Protein AF-A0A1S2NTV7-F1 (afdb_monomer_lite)

Sequence (119 aa):
MRNAKSAPLPGVFFDYQMAAPSNHKGATPTVWWKFNGGSWQHMIMTWNPATKVSTAQWEGGDAVLGSPPSNTTCRLEMTVDYPSGATRGFYAGTVLAGAKTCESQLLGAFPVSTAYEPR

Radius of gyration: 16.39 Å; chains: 1; bounding box: 51×30×42 Å

pLDDT: mean 89.1, std 9.77, range [43.66, 97.38]

Foldseek 3Di:
DPPDDFDFFFFKWKKKKWFAPDLDPWDDKWKWKDKQPDDIDTFDWDWDGDDPPGGTMTMTDTGTPGTDGGPDDMDMDMDIGDDPRRDFFKIWMKMWIWGPDVHIGTPDIDIDIDGDDDD

Structure (mmCIF, N/CA/C/O backbone):
data_AF-A0A1S2NTV7-F1
#
_entry.id   AF-A0A1S2NTV7-F1
#
loop_
_atom_site.group_PDB
_atom_site.id
_atom_site.type_symbol
_atom_site.label_atom_id
_atom_site.label_alt_id
_atom_site.label_comp_id
_atom_site.label_asym_id
_atom_site.label_entity_id
_atom_site.label_seq_id
_atom_site.pdbx_PDB_ins_code
_atom_site.Cartn_x
_atom_site.Cartn_y
_atom_site.Cartn_z
_atom_site.occupancy
_atom_site.B_iso_or_equiv
_atom_site.auth_seq_id
_atom_site.auth_comp_id
_atom_site.auth_asym_id
_atom_site.auth_atom_id
_atom_site.pdbx_PDB_model_num
ATOM 1 N N . MET A 1 1 ? -27.082 22.705 19.481 1.00 43.66 1 MET A N 1
ATOM 2 C CA . MET A 1 1 ? -26.719 21.358 19.977 1.00 43.66 1 MET A CA 1
ATOM 3 C C . MET A 1 1 ? -26.610 20.415 18.787 1.00 43.66 1 MET A C 1
ATOM 5 O O . MET A 1 1 ? -27.546 20.377 18.001 1.00 43.66 1 MET A O 1
ATOM 9 N N . ARG A 1 2 ? -25.502 19.680 18.614 1.00 49.25 2 ARG A N 1
ATOM 10 C CA . ARG A 1 2 ? -25.477 18.536 17.686 1.00 49.25 2 ARG A CA 1
ATOM 11 C C . ARG A 1 2 ? -26.073 17.336 18.425 1.00 49.25 2 ARG A C 1
ATOM 13 O O . ARG A 1 2 ? -25.423 16.799 19.311 1.00 49.25 2 ARG A O 1
ATOM 20 N N . ASN A 1 3 ? -27.283 16.915 18.057 1.00 51.62 3 ASN A N 1
ATOM 21 C CA . ASN A 1 3 ? -27.902 15.660 18.519 1.00 51.62 3 ASN A CA 1
ATOM 22 C C . ASN A 1 3 ? -27.267 14.432 17.836 1.00 51.62 3 ASN A C 1
ATOM 24 O O . ASN A 1 3 ? -27.961 13.531 17.378 1.00 51.62 3 ASN A O 1
ATOM 28 N N . ALA A 1 4 ? -25.941 14.403 17.717 1.00 61.00 4 ALA A N 1
ATOM 29 C CA . ALA A 1 4 ? -25.226 13.279 17.135 1.00 61.00 4 ALA A CA 1
ATOM 30 C C . ALA A 1 4 ? -24.499 12.542 18.259 1.00 61.00 4 ALA A C 1
ATOM 32 O O . ALA A 1 4 ? -23.554 13.072 18.845 1.00 61.00 4 ALA A O 1
ATOM 33 N N . LYS A 1 5 ? -24.957 11.327 18.582 1.00 63.44 5 LYS A N 1
ATOM 34 C CA . LYS A 1 5 ? -24.175 10.407 19.411 1.00 63.44 5 LYS A CA 1
ATOM 35 C C . LYS A 1 5 ? -22.982 9.931 18.589 1.00 63.44 5 LYS A C 1
ATOM 37 O O . LYS A 1 5 ? -23.145 9.527 17.442 1.00 63.44 5 LYS A O 1
ATOM 42 N N . SER A 1 6 ? -21.797 9.995 19.185 1.00 68.00 6 SER A N 1
ATOM 43 C CA . SER A 1 6 ? -20.579 9.455 18.589 1.00 68.00 6 SER A CA 1
ATOM 44 C C . SER A 1 6 ? -20.741 7.945 18.413 1.00 68.00 6 SER A C 1
ATOM 46 O O . SER A 1 6 ? -21.045 7.249 19.381 1.00 68.00 6 SER A O 1
ATOM 48 N N . ALA A 1 7 ? -20.578 7.450 17.190 1.00 69.12 7 ALA A N 1
ATOM 49 C CA . ALA A 1 7 ? -20.654 6.031 16.866 1.00 69.12 7 ALA A CA 1
ATOM 50 C C . ALA A 1 7 ? -19.377 5.617 16.123 1.00 69.12 7 ALA A C 1
ATOM 52 O O . ALA A 1 7 ? -18.828 6.435 15.376 1.00 69.12 7 ALA A O 1
ATOM 53 N N . PRO A 1 8 ? -18.877 4.385 16.328 1.00 72.81 8 PRO A N 1
ATOM 54 C CA . PRO A 1 8 ? -17.797 3.860 15.507 1.00 72.81 8 PRO A CA 1
ATOM 55 C C . PRO A 1 8 ? -18.256 3.820 14.050 1.00 72.81 8 PRO A C 1
ATOM 57 O O . PRO A 1 8 ? -19.400 3.462 13.762 1.00 72.81 8 PRO A O 1
ATOM 60 N N . LEU A 1 9 ? -17.364 4.200 13.140 1.00 78.88 9 LEU A N 1
ATOM 61 C CA . LEU A 1 9 ? -17.627 4.101 11.712 1.00 78.88 9 LEU A CA 1
ATOM 62 C C . LEU A 1 9 ? -17.309 2.663 11.281 1.00 78.88 9 LEU A C 1
ATOM 64 O O . LEU A 1 9 ? -16.152 2.255 11.409 1.00 78.88 9 LEU A O 1
ATOM 68 N N . PRO A 1 10 ? -18.299 1.864 10.847 1.00 81.00 10 PRO A N 1
ATOM 69 C CA . PRO A 1 10 ? -18.046 0.486 10.469 1.00 81.00 10 PRO A CA 1
ATOM 70 C C . PRO A 1 10 ? -17.335 0.397 9.120 1.00 81.00 10 PRO A C 1
ATOM 72 O O . PRO A 1 10 ? -17.478 1.264 8.259 1.00 81.00 10 PRO A O 1
ATOM 75 N N . GLY A 1 11 ? -16.595 -0.696 8.934 1.00 86.06 11 GLY A N 1
ATOM 76 C CA . GLY A 1 11 ? -16.036 -1.061 7.635 1.00 86.06 11 GLY A CA 1
ATOM 77 C C . GLY A 1 11 ? -15.006 -0.066 7.108 1.00 86.06 11 GLY A C 1
ATOM 78 O O . GLY A 1 11 ? -14.949 0.144 5.899 1.00 86.06 11 GLY A O 1
ATOM 79 N N . VAL A 1 12 ? -14.219 0.554 7.990 1.00 91.50 12 VAL A N 1
ATOM 80 C CA . VAL A 1 12 ? -1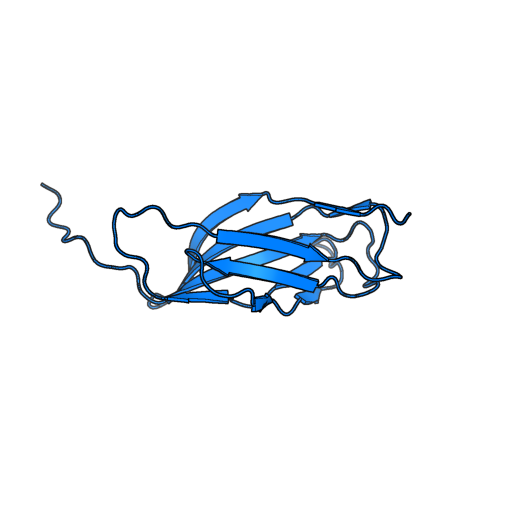3.088 1.386 7.577 1.00 91.50 12 VAL A CA 1
ATOM 81 C C . VAL A 1 12 ? -12.039 0.497 6.920 1.00 91.50 12 VAL A C 1
ATOM 83 O O . VAL A 1 12 ? -11.710 -0.579 7.425 1.00 91.50 12 VAL A O 1
ATOM 86 N N . PHE A 1 13 ? -11.515 0.958 5.796 1.00 93.50 13 PHE A N 1
ATOM 87 C CA . PHE A 1 13 ? -10.453 0.317 5.039 1.00 93.50 13 PHE A CA 1
ATOM 88 C C . PHE A 1 13 ? -9.472 1.371 4.530 1.00 93.50 13 PHE A C 1
ATOM 90 O O . PHE A 1 13 ? -9.734 2.576 4.616 1.00 93.50 13 PHE A O 1
ATOM 97 N N . PHE A 1 14 ? -8.340 0.921 4.005 1.00 95.19 14 PHE A N 1
ATOM 98 C CA . PHE A 1 14 ? -7.494 1.773 3.190 1.00 95.19 14 PHE A CA 1
ATOM 99 C C . PHE A 1 14 ? -6.982 1.040 1.956 1.00 95.19 14 PHE A C 1
ATOM 101 O O . PHE A 1 14 ? -6.787 -0.175 1.990 1.00 95.19 14 PHE A O 1
ATOM 108 N N . ASP A 1 15 ? -6.698 1.822 0.923 1.00 95.06 15 ASP A N 1
ATOM 109 C CA . ASP A 1 15 ? -6.010 1.395 -0.286 1.00 95.06 15 ASP A CA 1
ATOM 110 C C . ASP A 1 15 ? -4.685 2.146 -0.389 1.00 95.06 15 ASP A C 1
ATOM 112 O O . ASP A 1 15 ? -4.527 3.255 0.138 1.00 95.06 15 ASP A O 1
ATOM 116 N N . TYR A 1 16 ? -3.735 1.564 -1.112 1.00 96.62 16 TYR A N 1
ATOM 117 C CA . TYR A 1 16 ? -2.522 2.259 -1.516 1.00 96.62 16 TYR A CA 1
ATOM 118 C C . TYR A 1 16 ? -2.371 2.187 -3.026 1.00 96.62 16 TYR A C 1
ATOM 120 O O . TYR A 1 16 ? -2.393 1.110 -3.614 1.00 96.62 16 TYR A O 1
ATOM 128 N N . GLN A 1 17 ? -2.210 3.342 -3.657 1.00 95.94 17 GLN A N 1
ATOM 129 C CA . GLN A 1 17 ? -1.948 3.446 -5.085 1.00 95.94 17 GLN A CA 1
ATOM 130 C C . GLN A 1 17 ? -0.582 4.081 -5.280 1.00 95.94 17 GLN A C 1
ATOM 132 O O . GLN A 1 17 ? -0.234 5.029 -4.576 1.00 95.94 17 GLN A O 1
ATOM 137 N N . MET A 1 18 ? 0.194 3.576 -6.232 1.00 95.50 18 MET A N 1
ATOM 138 C CA . MET A 1 18 ? 1.509 4.120 -6.556 1.00 95.50 18 MET A CA 1
ATOM 139 C C . MET A 1 18 ? 1.781 4.053 -8.054 1.00 95.50 18 MET A C 1
ATOM 141 O O . MET A 1 18 ? 1.845 2.977 -8.654 1.00 95.50 18 MET A O 1
ATOM 145 N N . ALA A 1 19 ? 1.976 5.224 -8.652 1.00 94.19 19 ALA A N 1
ATOM 146 C CA . ALA A 1 19 ? 2.418 5.353 -10.026 1.00 94.19 19 ALA A CA 1
ATOM 147 C C . ALA A 1 19 ? 3.841 4.807 -10.153 1.00 94.19 19 ALA A C 1
ATOM 149 O O . ALA A 1 19 ? 4.734 5.162 -9.375 1.00 94.19 19 ALA A O 1
ATOM 150 N N . ALA A 1 20 ? 4.052 3.935 -11.135 1.00 87.62 20 ALA A N 1
ATOM 151 C CA . ALA A 1 20 ? 5.387 3.445 -11.427 1.00 87.62 20 ALA A CA 1
ATOM 152 C C . ALA A 1 20 ? 6.191 4.530 -12.170 1.00 87.62 20 ALA A C 1
ATOM 154 O O . ALA A 1 20 ? 5.627 5.253 -12.994 1.00 87.62 20 ALA A O 1
ATOM 155 N N . PRO A 1 21 ? 7.521 4.606 -11.983 1.00 89.69 21 PRO A N 1
ATOM 156 C CA . PRO A 1 21 ? 8.400 5.487 -12.758 1.00 89.69 21 PRO A CA 1
ATOM 157 C C . PRO A 1 21 ? 8.545 5.054 -14.234 1.00 89.69 21 PRO A C 1
ATOM 159 O O . PRO A 1 21 ? 9.423 5.531 -14.948 1.00 89.69 21 PRO A O 1
ATOM 162 N N . SER A 1 22 ? 7.707 4.125 -14.699 1.00 86.75 22 SER A N 1
ATOM 163 C CA . SER A 1 22 ? 7.670 3.564 -16.046 1.00 86.75 22 SER A CA 1
ATOM 164 C C . SER A 1 22 ? 6.234 3.187 -16.412 1.00 86.75 22 SER A C 1
ATOM 166 O O . SER A 1 22 ? 5.438 2.816 -15.553 1.00 86.75 22 SER A O 1
ATOM 168 N N . ASN A 1 23 ? 5.919 3.212 -17.708 1.00 87.00 23 ASN A N 1
ATOM 169 C CA . ASN A 1 23 ? 4.636 2.734 -18.234 1.00 87.00 23 ASN A CA 1
ATOM 170 C C . ASN A 1 23 ? 4.580 1.205 -18.414 1.00 87.00 23 ASN A C 1
ATOM 172 O O . ASN A 1 23 ? 3.563 0.669 -18.855 1.00 87.00 23 ASN A O 1
ATOM 176 N N . HIS A 1 24 ? 5.661 0.492 -18.099 1.00 85.69 24 HIS A N 1
ATOM 177 C CA . HIS A 1 24 ? 5.725 -0.967 -18.136 1.00 85.69 24 HIS A CA 1
ATOM 178 C C . HIS A 1 24 ? 5.544 -1.548 -16.734 1.00 85.69 24 HIS A C 1
ATOM 180 O O . HIS A 1 24 ? 6.061 -0.990 -15.773 1.00 85.69 24 HIS A O 1
ATOM 186 N N . LYS A 1 25 ? 4.883 -2.711 -16.642 1.00 85.62 25 LYS A N 1
ATOM 187 C CA . LYS A 1 25 ? 4.560 -3.379 -15.371 1.00 85.62 25 LYS A CA 1
ATOM 188 C C . LYS A 1 25 ? 5.770 -3.525 -14.446 1.00 85.62 25 LYS A C 1
ATOM 190 O O . LYS A 1 25 ? 5.681 -3.186 -13.277 1.00 85.62 25 LYS A O 1
ATOM 195 N N . GLY A 1 26 ? 6.908 -3.987 -14.967 1.00 86.00 26 GLY A N 1
ATOM 196 C CA . GLY A 1 26 ? 8.061 -4.327 -14.128 1.00 86.00 26 GLY A CA 1
ATOM 197 C C . GLY A 1 26 ? 7.740 -5.450 -13.129 1.00 86.00 26 GLY A C 1
ATOM 198 O O . GLY A 1 26 ? 6.727 -6.143 -13.258 1.00 86.00 26 GLY A O 1
ATOM 199 N N . ALA A 1 27 ? 8.618 -5.655 -12.147 1.00 91.94 27 ALA A N 1
ATOM 200 C CA . ALA A 1 27 ? 8.353 -6.574 -11.042 1.00 91.94 27 ALA A CA 1
ATOM 201 C C . ALA A 1 27 ? 7.396 -5.942 -10.012 1.00 91.94 27 ALA A C 1
ATOM 203 O O . ALA A 1 27 ? 7.527 -4.761 -9.689 1.00 91.94 27 ALA A O 1
ATOM 204 N N . THR A 1 28 ? 6.447 -6.731 -9.498 1.00 93.12 28 THR A N 1
ATOM 205 C CA . THR A 1 28 ? 5.463 -6.272 -8.507 1.00 93.12 28 THR A CA 1
ATOM 206 C C . THR A 1 28 ? 6.149 -5.924 -7.183 1.00 93.12 28 THR A C 1
ATOM 208 O O . THR A 1 28 ? 6.799 -6.800 -6.613 1.00 93.12 28 THR A O 1
ATOM 211 N N . PRO A 1 29 ? 5.996 -4.698 -6.663 1.00 93.44 29 PRO A N 1
ATOM 212 C CA . PRO A 1 29 ? 6.457 -4.360 -5.327 1.00 93.44 29 PRO A CA 1
ATOM 213 C C . PRO A 1 29 ? 5.551 -4.983 -4.266 1.00 93.44 29 PRO A C 1
ATOM 215 O O . PRO A 1 29 ? 4.342 -5.133 -4.457 1.00 93.44 29 PRO A O 1
ATOM 218 N N . THR A 1 30 ? 6.152 -5.319 -3.134 1.00 95.00 30 THR A N 1
ATOM 219 C CA . THR A 1 30 ? 5.469 -5.923 -1.992 1.00 95.00 30 THR A CA 1
ATOM 220 C C . THR A 1 30 ? 5.171 -4.822 -0.988 1.00 95.00 30 THR A C 1
ATOM 222 O O . THR A 1 30 ? 6.090 -4.184 -0.476 1.00 95.00 30 THR A O 1
ATOM 225 N N . VAL A 1 31 ? 3.894 -4.581 -0.698 1.00 96.94 31 VAL A N 1
ATOM 226 C CA . VAL A 1 31 ? 3.490 -3.583 0.298 1.00 96.94 31 VAL A CA 1
ATOM 227 C C . VAL A 1 31 ? 3.120 -4.306 1.580 1.00 96.94 31 VAL A C 1
ATOM 229 O O . VAL A 1 31 ? 2.202 -5.126 1.604 1.00 96.94 31 VAL A O 1
ATOM 232 N N . TRP A 1 32 ? 3.831 -3.997 2.657 1.00 97.12 32 TRP A N 1
ATOM 233 C CA . TRP A 1 32 ? 3.509 -4.490 3.988 1.00 97.12 32 TRP A CA 1
ATOM 234 C C . TRP A 1 32 ? 2.867 -3.391 4.802 1.00 97.12 32 TRP A C 1
ATOM 236 O O . TRP A 1 32 ? 3.293 -2.237 4.755 1.00 97.12 32 TRP A O 1
ATOM 246 N N . TRP A 1 33 ? 1.880 -3.759 5.605 1.00 97.00 33 TRP A N 1
ATOM 247 C CA . TRP A 1 33 ? 1.214 -2.829 6.498 1.00 97.00 33 TRP A CA 1
ATOM 248 C C . TRP A 1 33 ? 0.842 -3.483 7.823 1.00 97.00 33 TRP A C 1
ATOM 250 O O . TRP A 1 33 ? 0.685 -4.698 7.917 1.00 97.00 33 TRP A O 1
ATOM 260 N N . LYS A 1 34 ? 0.693 -2.669 8.863 1.00 96.50 34 LYS A N 1
ATOM 261 C CA . LYS A 1 34 ? 0.062 -3.065 10.126 1.00 96.50 34 LYS A CA 1
ATOM 262 C C . LYS A 1 34 ? -0.705 -1.889 10.709 1.00 96.50 34 LYS A C 1
ATOM 264 O O . LYS A 1 34 ? -0.383 -0.727 10.454 1.00 96.50 34 LYS A O 1
ATOM 269 N N . PHE A 1 35 ? -1.698 -2.196 11.530 1.00 95.06 35 PHE A N 1
ATOM 270 C CA . PHE A 1 35 ? -2.581 -1.206 12.132 1.00 95.06 35 PHE A CA 1
ATOM 271 C C . PHE A 1 35 ? -2.592 -1.345 13.651 1.00 95.06 35 PHE A C 1
ATOM 273 O O . PHE A 1 35 ? -2.673 -2.458 14.169 1.00 95.06 35 PHE A O 1
ATOM 280 N N . ASN A 1 36 ? -2.483 -0.220 14.362 1.00 93.62 36 ASN A N 1
ATOM 281 C CA . ASN A 1 36 ? -2.531 -0.136 15.826 1.00 93.62 36 ASN A CA 1
ATOM 282 C C . ASN A 1 36 ? -1.622 -1.154 16.548 1.00 93.62 36 ASN A C 1
ATOM 284 O O . ASN A 1 36 ? -2.010 -1.748 17.550 1.00 93.62 36 ASN A O 1
ATOM 288 N N . GLY A 1 37 ? -0.404 -1.364 16.034 1.00 92.94 37 GLY A N 1
ATOM 289 C CA . GLY A 1 37 ? 0.567 -2.293 16.628 1.00 92.94 37 GLY A CA 1
ATOM 290 C C . GLY A 1 37 ? 0.291 -3.779 16.371 1.00 92.94 37 GLY A C 1
ATOM 291 O O . GLY A 1 37 ? 0.960 -4.619 16.966 1.00 92.94 37 GLY A O 1
ATOM 292 N N . GLY A 1 38 ? -0.659 -4.109 15.491 1.00 94.38 38 GLY A N 1
ATOM 293 C CA . GLY A 1 38 ? -0.916 -5.478 15.051 1.00 94.38 38 GLY A CA 1
ATOM 294 C C . GLY A 1 38 ? 0.223 -6.089 14.223 1.00 94.38 38 GLY A C 1
ATOM 295 O O . GLY A 1 38 ? 1.292 -5.503 14.039 1.00 94.38 38 GLY A O 1
ATOM 296 N N . SER A 1 39 ? -0.021 -7.288 13.700 1.00 96.00 39 SER A N 1
ATOM 297 C CA . SER A 1 39 ? 0.930 -8.002 12.846 1.00 96.00 39 SER A CA 1
ATOM 298 C C . SER A 1 39 ? 1.045 -7.370 11.460 1.00 9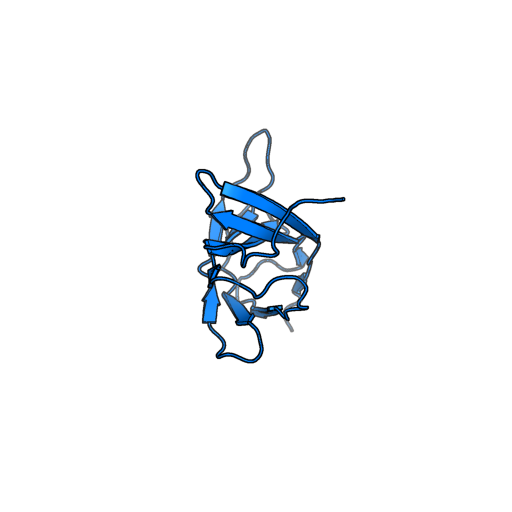6.00 39 SER A C 1
ATOM 300 O O . SER A 1 39 ? 0.067 -6.844 10.928 1.00 96.00 39 SER A O 1
ATOM 302 N N . TRP A 1 40 ? 2.237 -7.469 10.868 1.00 97.38 40 TRP A N 1
ATOM 303 C CA . TRP A 1 40 ? 2.455 -7.122 9.467 1.00 97.38 40 TRP A CA 1
ATOM 304 C C . TRP A 1 40 ? 1.656 -8.049 8.550 1.00 97.38 40 TRP A C 1
ATOM 306 O O . TRP A 1 40 ? 1.676 -9.269 8.709 1.00 97.38 40 TRP A O 1
ATOM 316 N N . GLN A 1 41 ? 0.965 -7.450 7.589 1.00 96.38 41 GLN A N 1
ATOM 317 C CA . GLN A 1 41 ? 0.164 -8.105 6.567 1.00 96.38 41 GLN A CA 1
ATOM 318 C C . GLN A 1 41 ? 0.620 -7.628 5.194 1.00 96.38 41 GLN A C 1
ATOM 320 O O . GLN A 1 41 ? 1.089 -6.499 5.042 1.00 96.38 41 GLN A O 1
ATOM 325 N N . HIS A 1 42 ? 0.473 -8.492 4.198 1.00 94.38 42 HIS A N 1
ATOM 326 C CA . HIS A 1 42 ? 0.782 -8.156 2.819 1.00 94.38 42 HIS A CA 1
ATOM 327 C C . HIS A 1 42 ? -0.450 -7.576 2.121 1.00 94.38 42 HIS A C 1
ATOM 329 O O . HIS A 1 42 ? -1.534 -8.159 2.172 1.00 94.38 42 HIS A O 1
ATOM 335 N N . MET A 1 43 ? -0.275 -6.446 1.445 1.00 95.00 43 MET A N 1
ATOM 336 C CA . MET A 1 43 ? -1.256 -5.876 0.532 1.00 95.00 43 MET A CA 1
ATOM 337 C C . MET A 1 43 ? -0.948 -6.348 -0.888 1.00 95.00 43 MET A C 1
ATOM 339 O O . MET A 1 43 ? 0.134 -6.115 -1.421 1.00 95.00 43 MET A O 1
ATOM 343 N N . ILE A 1 44 ? -1.918 -7.018 -1.507 1.00 91.38 44 ILE A N 1
ATOM 344 C CA . ILE A 1 44 ? -1.791 -7.483 -2.888 1.00 91.38 44 ILE A CA 1
ATOM 345 C C . ILE A 1 44 ? -1.872 -6.274 -3.818 1.00 91.38 44 ILE A C 1
ATOM 347 O O . ILE A 1 44 ? -2.894 -5.591 -3.848 1.00 91.38 44 ILE A O 1
ATOM 351 N N . MET A 1 45 ? -0.810 -6.056 -4.595 1.00 95.19 45 MET A N 1
ATOM 352 C CA . MET A 1 45 ? -0.719 -4.980 -5.580 1.00 95.19 45 MET A CA 1
ATOM 353 C C . MET A 1 45 ? -1.058 -5.490 -6.984 1.00 95.19 45 MET A C 1
ATOM 355 O O . MET A 1 45 ? -0.447 -6.437 -7.489 1.00 95.19 45 MET A O 1
ATOM 359 N N . THR A 1 46 ? -2.004 -4.827 -7.641 1.00 95.44 46 THR A N 1
ATOM 360 C CA . THR A 1 46 ? -2.455 -5.119 -9.005 1.00 95.44 46 THR A CA 1
ATOM 361 C C . THR A 1 46 ? -1.922 -4.072 -9.972 1.00 95.44 46 THR A C 1
ATOM 363 O O . THR A 1 46 ? -1.952 -2.879 -9.686 1.00 95.44 46 THR A O 1
ATOM 366 N N . TRP A 1 47 ? -1.410 -4.513 -11.122 1.00 95.12 47 TRP A N 1
ATOM 367 C CA . TRP A 1 47 ? -0.924 -3.607 -12.161 1.00 95.12 47 TRP A CA 1
ATOM 368 C C . TRP A 1 47 ? -2.072 -3.073 -13.007 1.00 95.12 47 TRP A C 1
ATOM 370 O O . TRP A 1 47 ? -2.779 -3.856 -13.644 1.00 95.12 47 TRP A O 1
ATOM 380 N N . ASN A 1 48 ? -2.153 -1.753 -13.106 1.00 94.69 48 ASN A N 1
ATOM 381 C CA . ASN A 1 48 ? -3.040 -1.046 -14.008 1.00 94.69 48 ASN A CA 1
ATOM 382 C C . ASN A 1 48 ? -2.201 -0.316 -15.070 1.00 94.69 48 ASN A C 1
ATOM 384 O O . ASN A 1 48 ? -1.446 0.602 -14.734 1.00 94.69 48 ASN A O 1
ATOM 388 N N . PRO A 1 49 ? -2.274 -0.724 -16.352 1.00 92.31 49 PRO A N 1
ATOM 389 C CA . PRO A 1 49 ? -1.541 -0.052 -17.418 1.00 92.31 49 PRO A CA 1
ATOM 390 C C . PRO A 1 49 ? -2.069 1.370 -17.639 1.00 92.31 49 PRO A C 1
ATOM 392 O O . PRO A 1 49 ? -3.237 1.661 -17.381 1.00 92.31 49 PRO A O 1
ATOM 395 N N . ALA A 1 50 ? -1.211 2.244 -18.171 1.00 91.31 50 ALA A N 1
ATOM 396 C CA . ALA A 1 50 ? -1.612 3.597 -18.537 1.00 91.31 50 ALA A CA 1
ATOM 397 C C . ALA A 1 50 ? -2.773 3.575 -19.541 1.00 91.31 50 ALA A C 1
ATOM 399 O O . ALA A 1 50 ? -2.798 2.773 -20.480 1.00 91.31 50 ALA A O 1
ATOM 400 N N . THR A 1 51 ? -3.705 4.506 -19.370 1.00 88.88 51 THR A N 1
ATOM 401 C CA . THR A 1 51 ? -4.777 4.768 -20.334 1.00 88.88 51 THR A CA 1
ATOM 402 C C . THR A 1 51 ? -4.591 6.157 -20.941 1.00 88.88 51 THR A C 1
ATOM 404 O O . THR A 1 51 ? -3.649 6.875 -20.618 1.00 88.88 51 THR A O 1
ATOM 407 N N . LYS A 1 52 ? -5.511 6.590 -21.813 1.00 89.19 52 LYS A N 1
ATOM 408 C CA . LYS A 1 52 ? -5.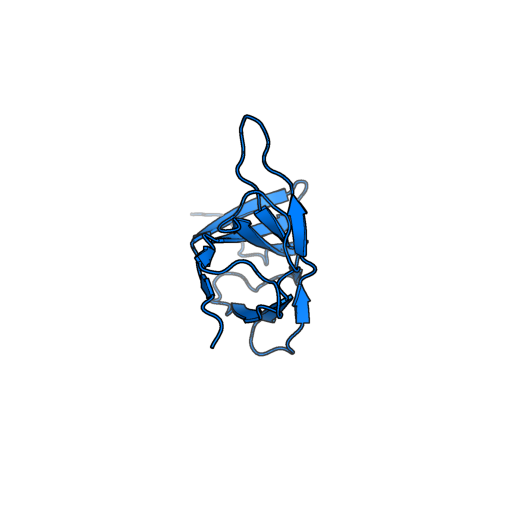491 7.967 -22.338 1.00 89.19 52 LYS A CA 1
ATOM 409 C C . LYS A 1 52 ? -5.658 9.036 -21.249 1.00 89.19 52 LYS A C 1
ATOM 411 O O . LYS A 1 52 ? -5.349 10.192 -21.507 1.00 89.19 52 LYS A O 1
ATOM 416 N N . VAL A 1 53 ? -6.177 8.665 -20.077 1.00 89.00 53 VAL A N 1
ATOM 417 C CA . VAL A 1 53 ? -6.540 9.595 -18.997 1.00 89.00 53 VAL A CA 1
ATOM 418 C C . VAL A 1 53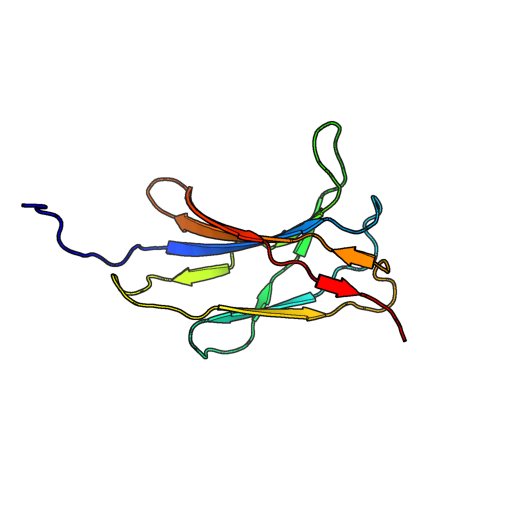 ? -5.864 9.273 -17.659 1.00 89.00 53 VAL A C 1
ATOM 420 O O . VAL A 1 53 ? -6.109 9.972 -16.682 1.00 89.00 53 VAL A O 1
ATOM 423 N N . SER A 1 54 ? -5.018 8.239 -17.592 1.00 85.31 54 SER A N 1
ATOM 424 C CA . SER A 1 54 ? -4.339 7.818 -16.360 1.00 85.31 54 SER A CA 1
ATOM 425 C C . SER A 1 54 ? -2.923 7.309 -16.625 1.00 85.31 54 SER A C 1
ATOM 427 O O . SER A 1 54 ? -2.641 6.714 -17.666 1.00 85.31 54 SER A O 1
ATOM 429 N N . THR A 1 55 ? -2.028 7.523 -15.662 1.00 88.00 55 THR A N 1
ATOM 430 C CA . THR A 1 55 ? -0.681 6.940 -15.656 1.00 88.00 55 THR A CA 1
ATOM 431 C C . THR A 1 55 ? -0.726 5.465 -15.276 1.00 88.00 55 THR A C 1
ATOM 433 O O . THR A 1 55 ? -1.668 5.012 -14.628 1.00 88.00 55 THR A O 1
ATOM 436 N N . ALA A 1 56 ? 0.308 4.714 -15.652 1.00 92.00 56 ALA A N 1
ATOM 437 C CA . ALA A 1 56 ? 0.435 3.336 -15.209 1.00 92.00 56 ALA A CA 1
ATOM 438 C C . ALA A 1 56 ? 0.735 3.283 -13.703 1.00 92.00 56 ALA A C 1
ATOM 440 O O . ALA A 1 56 ? 1.573 4.040 -13.202 1.00 92.00 56 ALA A O 1
ATOM 441 N N . GLN A 1 57 ? 0.050 2.404 -12.978 1.00 95.12 57 GLN A N 1
ATOM 442 C CA . GLN A 1 57 ? 0.139 2.361 -11.524 1.00 95.12 57 GLN A CA 1
ATOM 443 C C . GLN A 1 57 ? -0.089 0.968 -10.957 1.00 95.12 57 GLN A C 1
ATOM 445 O O . GLN A 1 57 ? -0.751 0.120 -11.555 1.00 95.12 57 GLN A O 1
ATOM 450 N N . TRP A 1 58 ? 0.458 0.751 -9.770 1.00 95.88 58 TRP A N 1
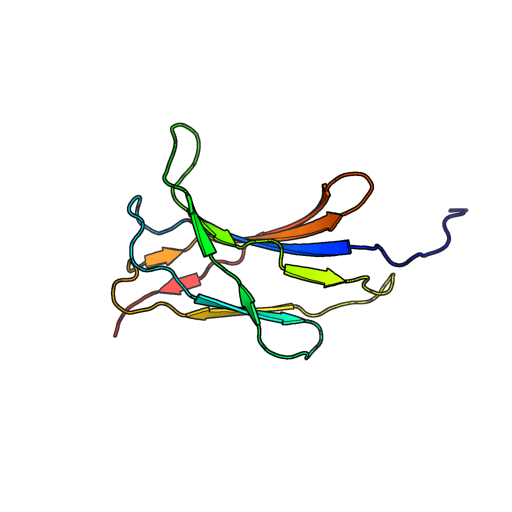ATOM 451 C CA . TRP A 1 58 ? 0.089 -0.361 -8.915 1.00 95.88 58 TRP A CA 1
ATOM 452 C C . TRP A 1 58 ? -1.002 0.089 -7.948 1.00 95.88 58 TRP A C 1
ATOM 454 O O . TRP A 1 58 ? -0.865 1.130 -7.308 1.00 95.88 58 TRP A O 1
ATOM 464 N N . GLU A 1 59 ? -2.057 -0.706 -7.822 1.00 95.62 59 GLU A N 1
ATOM 465 C CA . GLU A 1 59 ? -3.165 -0.466 -6.896 1.00 95.62 59 GLU A CA 1
ATOM 466 C C . GLU A 1 59 ? -3.286 -1.633 -5.921 1.00 95.62 59 GLU A C 1
ATOM 468 O O . GLU A 1 59 ? -3.378 -2.793 -6.327 1.00 95.62 59 GLU A O 1
ATOM 473 N N . GLY A 1 60 ? -3.256 -1.322 -4.632 1.00 95.38 60 GLY A N 1
ATOM 474 C CA . GLY A 1 60 ? -3.558 -2.256 -3.562 1.00 95.38 60 GLY A CA 1
ATOM 475 C C . GLY A 1 60 ? -5.057 -2.505 -3.455 1.00 95.38 60 GLY A C 1
ATOM 476 O O . GLY A 1 60 ? -5.853 -1.607 -3.716 1.00 95.38 60 GLY A O 1
ATOM 477 N N . GLY A 1 61 ? -5.438 -3.720 -3.068 1.00 89.00 61 GLY A N 1
ATOM 478 C CA . GLY A 1 61 ? -6.824 -4.005 -2.682 1.00 89.00 61 GLY A CA 1
ATOM 479 C C . GLY A 1 61 ? -7.169 -3.491 -1.280 1.00 89.00 61 GLY A C 1
ATOM 480 O O . GLY A 1 61 ? -6.269 -3.276 -0.464 1.00 89.00 61 GLY A O 1
ATOM 481 N N . ASP A 1 62 ? -8.472 -3.393 -0.993 1.00 90.00 62 ASP A N 1
ATOM 482 C CA . ASP A 1 62 ? -9.009 -2.926 0.288 1.00 90.00 62 ASP A CA 1
ATOM 483 C C . ASP A 1 62 ? -8.411 -3.669 1.493 1.00 90.00 62 ASP A C 1
ATOM 485 O O . ASP A 1 62 ? -8.734 -4.831 1.773 1.00 90.00 62 ASP A O 1
ATOM 489 N N . ALA A 1 63 ? -7.601 -2.965 2.281 1.00 92.62 63 ALA A N 1
ATOM 490 C CA . ALA A 1 63 ? -7.117 -3.440 3.567 1.00 92.62 63 ALA A CA 1
ATOM 491 C C . ALA A 1 63 ? -8.082 -3.015 4.683 1.00 92.62 63 ALA A C 1
ATOM 493 O O . ALA A 1 63 ? -8.150 -1.847 5.071 1.00 92.62 63 ALA A O 1
ATOM 494 N N . VAL A 1 64 ? -8.852 -3.973 5.210 1.00 91.44 64 VAL A N 1
ATOM 495 C CA . VAL A 1 64 ? -9.886 -3.715 6.225 1.00 91.44 64 VAL A CA 1
ATOM 496 C C . VAL A 1 64 ? -9.254 -3.393 7.583 1.00 91.44 64 VAL A C 1
ATOM 498 O O . VAL A 1 64 ? -8.567 -4.220 8.180 1.00 91.44 64 VAL A O 1
ATOM 501 N N . LEU A 1 65 ? -9.549 -2.200 8.102 1.00 90.38 65 LEU A N 1
ATOM 502 C CA . LEU A 1 65 ? -9.127 -1.706 9.420 1.00 90.38 65 LEU A CA 1
ATOM 503 C C . LEU A 1 65 ? -10.181 -1.957 10.513 1.00 90.38 65 LEU A C 1
ATOM 505 O O . LEU A 1 65 ? -9.901 -1.812 11.703 1.00 90.38 65 LEU A O 1
ATOM 509 N N . GLY A 1 66 ? -11.398 -2.341 10.119 1.00 87.56 66 GLY A N 1
ATOM 510 C CA . GLY A 1 66 ? -12.491 -2.686 11.023 1.00 87.56 66 GLY A CA 1
ATOM 511 C C . GLY A 1 66 ? -13.353 -1.479 11.382 1.00 87.56 66 GLY A C 1
ATOM 512 O O . GLY A 1 66 ? -13.809 -0.758 10.500 1.00 87.56 66 GLY A O 1
ATOM 513 N N . SER A 1 67 ? -13.630 -1.289 12.673 1.00 88.00 67 SER A N 1
ATOM 514 C CA . SER A 1 67 ? -14.480 -0.194 13.171 1.00 88.00 67 SER A CA 1
ATOM 515 C C . SER A 1 67 ? -13.726 0.627 14.220 1.00 88.00 67 SER A C 1
ATOM 517 O O . SER A 1 67 ? -13.893 0.383 15.418 1.00 88.00 67 SER A O 1
ATOM 519 N N . PRO A 1 68 ? -12.848 1.555 13.799 1.00 84.31 68 PRO A N 1
ATOM 520 C CA . PRO A 1 68 ? -12.092 2.393 14.717 1.00 84.31 68 PRO A CA 1
ATOM 521 C C . PRO A 1 68 ? -13.018 3.125 15.704 1.00 84.31 68 PRO A C 1
ATOM 523 O O . PRO A 1 68 ? -14.067 3.639 15.293 1.00 84.31 68 PRO A O 1
ATOM 526 N N . PRO A 1 69 ? -12.656 3.207 16.999 1.00 82.44 69 PRO A N 1
ATOM 527 C CA . PRO A 1 69 ? -13.418 3.990 17.959 1.00 82.44 69 PRO A CA 1
ATOM 528 C C . PRO A 1 69 ? -13.484 5.459 17.539 1.00 82.44 69 PRO A C 1
ATOM 530 O O . PRO A 1 69 ? -12.510 6.041 17.058 1.00 82.44 69 PRO A O 1
ATOM 533 N N . SER A 1 70 ? -14.638 6.083 17.750 1.00 81.50 70 SER A N 1
ATOM 534 C CA . SER A 1 70 ? -14.818 7.498 17.434 1.00 81.50 70 SER A CA 1
ATOM 535 C C . SER A 1 70 ? -13.886 8.390 18.262 1.00 81.50 70 SER A C 1
ATOM 537 O O . SER A 1 70 ? -13.615 8.079 19.422 1.00 81.50 70 SER A O 1
ATOM 539 N N . ASN A 1 71 ? -13.459 9.525 17.699 1.00 81.69 71 ASN A N 1
ATOM 540 C CA . ASN A 1 71 ? -12.595 10.518 18.359 1.00 81.69 71 ASN A CA 1
ATOM 541 C C . ASN A 1 71 ? -11.263 9.948 18.879 1.00 81.69 71 ASN A C 1
ATOM 543 O O . ASN A 1 71 ? -10.726 10.430 19.872 1.00 81.69 71 ASN A O 1
ATOM 547 N N . THR A 1 72 ? -10.740 8.913 18.220 1.00 82.31 72 THR A N 1
ATOM 548 C CA . THR A 1 72 ? -9.473 8.271 18.584 1.00 82.31 72 THR A CA 1
ATOM 549 C C . THR A 1 72 ? -8.474 8.387 17.440 1.00 82.31 72 THR A C 1
ATOM 551 O O . THR A 1 72 ? -8.833 8.231 16.273 1.00 82.31 72 THR A O 1
ATOM 554 N N . THR A 1 73 ? -7.205 8.622 17.771 1.00 89.25 73 THR A N 1
ATOM 555 C CA . THR A 1 73 ? -6.105 8.539 16.807 1.00 89.25 73 THR A CA 1
ATOM 556 C C . THR A 1 73 ? -5.694 7.084 16.628 1.00 89.25 73 THR A C 1
ATOM 558 O O . THR A 1 73 ? -5.330 6.417 17.594 1.00 89.25 73 THR A O 1
ATOM 561 N N . CYS A 1 74 ? -5.717 6.604 15.388 1.00 89.12 74 CYS A N 1
ATOM 562 C CA . CYS A 1 74 ? -5.186 5.294 15.022 1.00 89.12 74 CYS A CA 1
ATOM 563 C C . CYS A 1 74 ? -3.858 5.444 14.272 1.00 89.12 74 CYS A C 1
ATOM 565 O O . CYS A 1 74 ? -3.588 6.487 13.676 1.00 89.12 74 CYS A O 1
ATOM 567 N N . ARG A 1 75 ? -3.035 4.393 14.282 1.00 93.25 75 ARG A N 1
ATOM 568 C CA . ARG A 1 75 ? -1.738 4.362 13.602 1.00 93.25 75 ARG A CA 1
ATOM 569 C C . ARG A 1 75 ? -1.730 3.294 12.516 1.00 93.25 75 ARG A C 1
ATOM 571 O O . ARG A 1 75 ? -1.871 2.109 12.812 1.00 93.25 75 ARG A O 1
ATOM 578 N N . LEU A 1 76 ? -1.500 3.728 11.281 1.00 94.06 76 LEU A N 1
ATOM 579 C CA . LEU A 1 76 ? -1.143 2.876 10.153 1.00 94.06 76 LEU A CA 1
ATOM 580 C C . LEU A 1 76 ? 0.372 2.965 9.943 1.00 94.06 76 LEU A C 1
ATOM 582 O O . LEU A 1 76 ? 0.927 4.059 9.867 1.00 94.06 76 LEU A O 1
ATOM 586 N N . GLU A 1 77 ? 1.039 1.821 9.870 1.00 95.69 77 GLU A N 1
ATOM 587 C CA . GLU A 1 77 ? 2.446 1.721 9.480 1.00 95.69 77 GLU A CA 1
ATOM 588 C C . GLU A 1 77 ? 2.524 0.930 8.177 1.00 95.69 77 GLU A C 1
ATOM 590 O O . GLU A 1 77 ? 1.851 -0.091 8.040 1.00 95.69 77 GLU A O 1
ATOM 595 N N . MET A 1 78 ? 3.336 1.404 7.232 1.00 96.19 78 MET A N 1
ATOM 596 C CA . MET A 1 78 ? 3.483 0.813 5.904 1.00 96.19 78 MET A CA 1
ATOM 597 C C . MET A 1 78 ? 4.956 0.814 5.487 1.00 96.19 78 MET A C 1
ATOM 599 O O . MET A 1 78 ? 5.681 1.763 5.787 1.00 96.19 78 MET A O 1
ATOM 603 N N . THR A 1 79 ? 5.385 -0.232 4.787 1.00 95.88 79 THR A N 1
ATOM 604 C CA . THR A 1 79 ? 6.676 -0.298 4.091 1.00 95.88 79 THR A CA 1
ATOM 605 C C . THR A 1 79 ? 6.490 -0.911 2.706 1.00 95.88 79 THR A C 1
ATOM 607 O O . THR A 1 79 ? 5.542 -1.664 2.478 1.00 95.88 79 THR A O 1
ATOM 610 N N . VAL A 1 80 ? 7.384 -0.568 1.782 1.00 96.19 80 VAL A N 1
ATOM 611 C CA . VAL A 1 80 ? 7.373 -1.058 0.401 1.00 96.19 80 VAL A CA 1
ATOM 612 C C . VAL A 1 80 ? 8.707 -1.732 0.120 1.00 96.19 80 VAL A C 1
ATOM 614 O O . VAL A 1 80 ? 9.752 -1.084 0.191 1.00 96.19 80 VAL A O 1
ATOM 617 N N . ASP A 1 81 ? 8.661 -3.014 -0.226 1.00 95.44 81 ASP A N 1
ATOM 618 C CA . ASP A 1 81 ? 9.833 -3.772 -0.643 1.00 95.44 81 ASP A CA 1
ATOM 619 C C . ASP A 1 81 ? 9.862 -3.874 -2.170 1.00 95.44 81 ASP A C 1
ATOM 621 O O . ASP A 1 81 ? 8.910 -4.329 -2.814 1.00 95.44 81 ASP A O 1
ATOM 625 N N . TYR A 1 82 ? 10.989 -3.474 -2.750 1.00 94.19 82 TYR A N 1
ATOM 626 C CA . TYR A 1 82 ? 11.224 -3.520 -4.187 1.00 94.19 82 TYR A CA 1
ATOM 627 C C . TYR A 1 82 ? 12.055 -4.754 -4.548 1.00 94.19 82 TYR A C 1
ATOM 629 O O . TYR A 1 82 ? 13.219 -4.841 -4.142 1.00 94.19 82 TYR A O 1
ATOM 637 N N . PRO A 1 83 ? 11.500 -5.718 -5.304 1.00 93.12 83 PRO A N 1
ATOM 638 C CA . PRO A 1 83 ? 12.266 -6.874 -5.748 1.00 93.12 83 PRO A CA 1
ATOM 639 C C . PRO A 1 83 ? 13.273 -6.498 -6.842 1.00 93.12 83 PRO A C 1
ATOM 641 O O . PRO A 1 83 ? 13.173 -5.456 -7.495 1.00 93.12 83 PRO A O 1
ATOM 644 N N . SER A 1 84 ? 14.216 -7.407 -7.103 1.00 90.56 84 SER A N 1
ATOM 645 C CA . SER A 1 84 ? 15.063 -7.323 -8.297 1.00 90.56 84 SER A CA 1
ATOM 646 C C . SER A 1 84 ? 14.200 -7.230 -9.563 1.00 90.56 84 SER A C 1
ATOM 648 O O . SER A 1 84 ? 13.211 -7.950 -9.706 1.00 90.56 84 SER A O 1
ATOM 650 N N . GLY A 1 85 ? 14.562 -6.323 -10.473 1.00 89.31 85 GLY A N 1
ATOM 651 C CA . GLY A 1 85 ? 13.786 -6.032 -11.683 1.00 89.31 85 GLY A CA 1
ATOM 652 C C . GLY A 1 85 ? 12.649 -5.019 -11.495 1.00 89.31 85 GLY A C 1
ATOM 653 O O . GLY A 1 85 ? 11.967 -4.692 -12.469 1.00 89.31 85 GLY A O 1
ATOM 654 N N . ALA A 1 86 ? 12.444 -4.483 -10.286 1.00 92.00 86 ALA A N 1
ATOM 655 C CA . ALA A 1 86 ? 11.623 -3.289 -10.108 1.00 92.00 86 ALA A CA 1
ATOM 656 C C . ALA A 1 86 ? 12.255 -2.096 -10.845 1.00 92.00 86 ALA A C 1
ATOM 658 O O . ALA A 1 86 ? 13.478 -1.971 -10.946 1.00 92.00 86 ALA A O 1
ATOM 659 N N . THR A 1 87 ? 11.424 -1.204 -11.382 1.00 92.12 87 THR A N 1
ATOM 660 C CA . THR A 1 87 ? 11.927 -0.022 -12.089 1.00 92.12 87 THR A CA 1
ATOM 661 C C . THR A 1 87 ? 12.600 0.929 -11.097 1.00 92.12 87 THR A C 1
ATOM 663 O O . THR A 1 87 ? 12.014 1.291 -10.080 1.00 92.12 87 THR A O 1
ATOM 666 N N . ARG A 1 88 ? 13.832 1.355 -11.379 1.00 93.25 88 ARG A N 1
ATOM 667 C CA . ARG A 1 88 ? 14.502 2.400 -10.595 1.00 93.25 88 ARG A CA 1
ATOM 668 C C . ARG A 1 88 ? 13.734 3.719 -10.710 1.00 93.25 88 ARG A C 1
ATOM 670 O O . ARG A 1 88 ? 13.342 4.097 -11.811 1.00 93.25 88 ARG A O 1
ATOM 677 N N . GLY A 1 89 ? 13.603 4.449 -9.607 1.00 93.50 89 GLY A N 1
ATOM 678 C CA . GLY A 1 89 ? 13.097 5.820 -9.627 1.00 93.50 89 GLY A CA 1
ATOM 679 C C . GLY A 1 89 ? 12.140 6.144 -8.490 1.00 93.50 89 GLY A C 1
ATOM 680 O O . GLY A 1 89 ? 12.092 5.455 -7.471 1.00 93.50 89 GLY A O 1
ATOM 681 N N . PHE A 1 90 ? 11.399 7.232 -8.681 1.00 94.69 90 PHE A N 1
ATOM 682 C CA . PHE A 1 90 ? 10.416 7.733 -7.731 1.00 94.69 90 PHE A CA 1
ATOM 683 C C . PHE A 1 90 ? 9.034 7.149 -8.022 1.00 94.69 90 PHE A C 1
ATOM 685 O O . PHE A 1 90 ? 8.537 7.238 -9.144 1.00 94.69 90 PHE A O 1
ATOM 692 N N . TYR A 1 91 ? 8.412 6.589 -6.993 1.00 95.00 91 TYR A N 1
ATOM 693 C CA . TYR A 1 91 ? 7.063 6.051 -7.022 1.00 95.00 91 TYR A CA 1
ATOM 694 C C . TYR A 1 91 ? 6.142 7.029 -6.298 1.00 95.00 91 TYR A C 1
ATOM 696 O O . TYR A 1 91 ? 6.103 7.072 -5.064 1.00 95.00 91 TYR A O 1
ATOM 704 N N . ALA A 1 92 ? 5.423 7.841 -7.075 1.00 95.50 92 ALA A N 1
ATOM 705 C CA . ALA A 1 92 ? 4.434 8.766 -6.536 1.00 95.50 92 ALA A CA 1
ATOM 706 C C . ALA A 1 92 ? 3.231 7.963 -6.036 1.00 95.50 92 ALA A C 1
ATOM 708 O O . ALA A 1 92 ? 2.572 7.295 -6.830 1.00 95.50 92 ALA A O 1
ATOM 709 N N . GLY A 1 93 ? 2.954 8.011 -4.735 1.00 96.00 93 GLY A N 1
ATOM 710 C CA . GLY A 1 93 ? 1.890 7.210 -4.139 1.00 96.00 93 GLY A CA 1
ATOM 711 C C . GLY A 1 93 ? 0.914 8.006 -3.290 1.00 96.00 93 GLY A C 1
ATOM 712 O O . GLY A 1 93 ? 1.200 9.121 -2.852 1.00 96.00 93 GLY A O 1
ATOM 713 N N . THR A 1 94 ? -0.253 7.414 -3.065 1.00 96.62 94 THR A N 1
ATOM 714 C CA . THR A 1 94 ? -1.347 7.958 -2.260 1.00 96.62 94 THR A CA 1
ATOM 715 C C . THR A 1 94 ? -1.975 6.835 -1.454 1.00 96.62 94 THR A C 1
ATOM 717 O O . THR A 1 94 ? -2.313 5.788 -2.003 1.00 96.62 94 THR A O 1
ATOM 720 N N . VAL A 1 95 ? -2.150 7.062 -0.155 1.00 96.31 95 VAL A N 1
ATOM 721 C CA . VAL A 1 95 ? -3.010 6.223 0.680 1.00 96.31 95 VAL A CA 1
ATOM 722 C C . VAL A 1 95 ? -4.407 6.831 0.687 1.00 96.31 95 VAL A C 1
ATOM 724 O O . VAL A 1 95 ? -4.568 8.031 0.925 1.00 96.31 95 VAL A O 1
ATOM 727 N N . LEU A 1 96 ? -5.408 5.997 0.430 1.00 95.31 96 LEU A N 1
ATOM 728 C CA . LEU A 1 96 ? -6.821 6.357 0.413 1.00 95.31 96 LEU A CA 1
ATOM 729 C C . LEU A 1 96 ? -7.491 5.664 1.593 1.00 95.31 96 LEU A C 1
ATOM 731 O O . LEU A 1 96 ? -7.474 4.445 1.666 1.00 95.31 96 LEU A O 1
ATOM 735 N N . ALA A 1 97 ? -8.066 6.418 2.523 1.00 93.56 97 ALA A N 1
ATOM 736 C CA . ALA A 1 97 ? -8.855 5.863 3.615 1.00 93.56 97 ALA A CA 1
ATOM 737 C C . ALA A 1 97 ? -10.340 5.955 3.262 1.00 93.56 97 ALA A C 1
ATOM 739 O O . ALA A 1 97 ? -10.839 7.038 2.944 1.00 93.56 97 ALA A O 1
ATOM 740 N N . GLY A 1 98 ? -11.049 4.836 3.357 1.00 92.12 98 GLY A N 1
ATOM 741 C CA . GLY A 1 98 ? -12.469 4.743 3.050 1.00 92.12 98 GLY A CA 1
ATOM 742 C C . GLY A 1 98 ? -13.267 4.079 4.164 1.00 92.12 98 GLY A C 1
ATOM 743 O O . GLY A 1 98 ? -12.710 3.472 5.077 1.00 92.12 98 GLY A O 1
ATOM 744 N N . ALA A 1 99 ? -14.590 4.183 4.088 1.00 90.25 99 ALA A N 1
ATOM 745 C CA . ALA A 1 99 ? -15.509 3.359 4.864 1.00 90.25 99 ALA A CA 1
ATOM 746 C C . ALA A 1 99 ? -16.584 2.762 3.963 1.00 90.25 99 ALA A C 1
ATOM 748 O O . ALA A 1 99 ? -17.159 3.455 3.122 1.00 90.25 99 ALA A O 1
ATOM 749 N N . LYS A 1 100 ? -16.881 1.477 4.171 1.00 84.12 100 LYS A N 1
ATOM 750 C CA . LYS A 1 100 ? -18.029 0.804 3.557 1.00 84.12 100 LYS A CA 1
ATOM 751 C C . LYS A 1 100 ? -19.280 1.135 4.363 1.00 84.12 100 LYS A C 1
ATOM 753 O O . LYS A 1 100 ? -19.632 0.443 5.315 1.00 84.12 100 LYS A O 1
ATOM 758 N N . THR A 1 101 ? -19.918 2.239 3.991 1.00 73.75 101 THR A N 1
ATOM 759 C CA . THR A 1 101 ? -21.292 2.561 4.396 1.00 73.75 101 THR A CA 1
ATOM 760 C C . THR A 1 101 ? -22.269 1.904 3.405 1.00 73.75 101 THR A C 1
ATOM 762 O O . THR A 1 101 ? -21.882 0.956 2.723 1.00 73.75 101 THR A O 1
ATOM 765 N N . CYS A 1 102 ? -23.522 2.366 3.283 1.00 67.94 102 CYS A N 1
ATOM 766 C CA . CYS A 1 102 ? -24.423 1.906 2.209 1.00 67.94 102 CYS A CA 1
ATOM 767 C C . CYS A 1 102 ? -23.772 2.004 0.808 1.00 67.94 102 CYS A C 1
ATOM 769 O O . CYS A 1 102 ? -24.152 1.264 -0.093 1.00 67.94 102 CYS A O 1
ATOM 771 N N . GLU A 1 103 ? -22.762 2.871 0.672 1.00 78.12 103 GLU A N 1
ATOM 772 C CA . GLU A 1 103 ? -21.792 2.939 -0.422 1.00 78.12 103 GLU A CA 1
ATOM 773 C C . GLU A 1 103 ? -20.358 3.086 0.136 1.00 78.12 103 GLU A C 1
ATOM 775 O O . GLU A 1 103 ? -20.151 3.269 1.343 1.00 78.12 103 GLU A O 1
ATOM 780 N N . SER A 1 104 ? -19.346 3.048 -0.736 1.00 80.81 104 SER A N 1
ATOM 781 C CA . SER A 1 104 ? -17.972 3.401 -0.360 1.00 80.81 104 SER A CA 1
ATOM 782 C C . SER A 1 104 ? -17.830 4.917 -0.218 1.00 80.81 104 SER A C 1
ATOM 784 O O . SER A 1 104 ? -17.997 5.657 -1.184 1.00 80.81 104 SER A O 1
ATOM 786 N N . GLN A 1 105 ? -17.480 5.384 0.979 1.00 87.62 105 GLN A N 1
ATOM 787 C CA . GLN A 1 105 ? -17.210 6.793 1.256 1.00 87.62 105 GLN A CA 1
ATOM 788 C C . GLN A 1 105 ? -15.704 7.028 1.398 1.00 87.62 105 GLN A C 1
ATOM 790 O O . GLN A 1 105 ? -15.063 6.388 2.231 1.00 87.62 105 GLN A O 1
ATOM 795 N N . LEU A 1 106 ? -15.151 7.995 0.655 1.00 90.06 106 LEU A N 1
ATOM 796 C CA . LEU A 1 106 ? -13.790 8.487 0.885 1.00 90.06 106 LEU A CA 1
ATOM 797 C C . LEU A 1 106 ? -13.756 9.323 2.171 1.00 90.06 106 LEU A C 1
ATOM 799 O O . LEU A 1 106 ? -14.470 10.319 2.295 1.00 90.06 106 LEU A O 1
ATOM 803 N N . LEU A 1 107 ? -12.913 8.925 3.120 1.00 89.81 107 LEU A N 1
ATOM 804 C CA . LEU A 1 107 ? -12.687 9.646 4.374 1.00 89.81 107 LEU A CA 1
ATOM 805 C C . LEU A 1 107 ? -11.491 10.590 4.275 1.00 89.81 107 LEU A C 1
ATOM 807 O O . LEU A 1 107 ? -11.471 11.636 4.921 1.00 89.81 107 LEU A O 1
ATOM 811 N N . GLY A 1 108 ? -10.497 10.228 3.465 1.00 91.81 108 GLY A N 1
ATOM 812 C CA . GLY A 1 108 ? -9.328 11.058 3.226 1.00 91.81 108 GLY A CA 1
ATOM 813 C C . GLY A 1 108 ? -8.338 10.418 2.266 1.00 91.81 108 GLY A C 1
ATOM 814 O O . GLY A 1 108 ? -8.338 9.208 2.059 1.00 91.81 108 GLY A O 1
ATOM 815 N N . ALA A 1 109 ? -7.477 11.256 1.703 1.00 94.69 109 ALA A N 1
ATOM 816 C CA . ALA A 1 109 ? -6.377 10.857 0.843 1.00 94.69 109 ALA A CA 1
ATOM 817 C C . ALA A 1 109 ? -5.120 11.598 1.296 1.00 94.69 109 ALA A C 1
ATOM 819 O O . ALA A 1 109 ? -5.180 12.803 1.553 1.00 94.69 109 ALA A O 1
ATOM 820 N N . PHE A 1 110 ? -3.995 10.899 1.406 1.00 93.44 110 PHE A N 1
ATOM 821 C CA . PHE A 1 110 ? -2.725 11.522 1.767 1.00 93.44 110 PHE A CA 1
ATOM 822 C C . PHE A 1 110 ? -1.577 10.983 0.906 1.00 93.44 110 PHE A C 1
ATOM 824 O O . PHE A 1 110 ? -1.475 9.769 0.703 1.00 93.44 110 PHE A O 1
ATOM 831 N N . PRO A 1 111 ? -0.713 11.869 0.376 1.00 95.62 111 PRO A N 1
ATOM 832 C CA . PRO A 1 111 ? 0.387 11.461 -0.482 1.00 95.62 111 PRO A CA 1
ATOM 833 C C . PRO A 1 111 ? 1.447 10.711 0.332 1.00 95.62 111 PRO A C 1
ATOM 835 O O . PRO A 1 111 ? 1.937 11.205 1.347 1.00 95.62 111 PRO A O 1
ATOM 838 N N . VAL A 1 112 ? 1.822 9.524 -0.140 1.00 94.62 112 VAL A N 1
ATOM 839 C CA . VAL A 1 112 ? 2.889 8.687 0.420 1.00 94.62 112 VAL A CA 1
ATOM 840 C C . VAL A 1 112 ? 3.713 8.141 -0.735 1.00 94.62 112 VAL A C 1
ATOM 842 O O . VAL A 1 112 ? 3.344 7.164 -1.386 1.00 94.62 112 VAL A O 1
ATOM 845 N N . SER A 1 113 ? 4.832 8.805 -1.006 1.00 95.31 113 SER A N 1
ATOM 846 C CA . SER A 1 113 ? 5.726 8.443 -2.105 1.00 95.31 113 SER A CA 1
ATOM 847 C C . SER A 1 113 ? 6.992 7.778 -1.589 1.00 95.31 113 SER A C 1
ATOM 849 O O . SER A 1 113 ? 7.450 8.063 -0.483 1.00 95.31 113 SER A O 1
ATOM 851 N N . THR A 1 114 ? 7.564 6.899 -2.401 1.00 94.94 114 THR A N 1
ATOM 852 C CA . THR A 1 114 ? 8.800 6.179 -2.080 1.00 94.94 114 THR A CA 1
ATOM 853 C C . THR A 1 114 ? 9.763 6.253 -3.261 1.00 94.94 114 THR A C 1
ATOM 855 O O . THR A 1 114 ? 9.391 6.658 -4.362 1.00 94.94 114 THR A O 1
ATOM 858 N N . ALA A 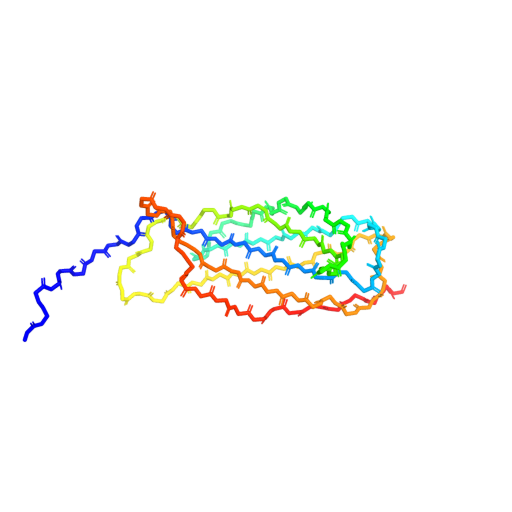1 115 ? 11.026 5.909 -3.040 1.00 93.56 115 ALA A N 1
ATOM 859 C CA . ALA A 1 115 ? 12.027 5.855 -4.095 1.00 93.56 115 ALA A CA 1
ATOM 860 C C . ALA A 1 115 ? 12.778 4.529 -4.019 1.00 93.56 115 ALA A C 1
ATOM 862 O O . ALA A 1 115 ? 13.052 4.031 -2.926 1.00 93.56 115 ALA A O 1
ATOM 863 N N . TYR A 1 116 ? 13.119 3.983 -5.182 1.00 94.12 116 TYR A N 1
ATOM 864 C CA . TYR A 1 116 ? 13.928 2.780 -5.300 1.00 94.12 116 TYR A CA 1
ATOM 865 C C . TYR A 1 116 ? 15.197 3.062 -6.093 1.00 94.12 116 TYR A C 1
ATOM 867 O O . TYR A 1 116 ? 15.141 3.443 -7.267 1.00 94.12 116 TYR A O 1
ATOM 875 N N . GLU A 1 117 ? 16.336 2.807 -5.454 1.00 92.12 117 GLU A N 1
ATOM 876 C CA . GLU A 1 117 ? 17.645 2.750 -6.091 1.00 92.12 117 GLU A CA 1
ATOM 877 C C . GLU A 1 117 ? 18.294 1.395 -5.768 1.00 92.12 117 GLU A C 1
ATOM 879 O O . GLU A 1 117 ? 18.584 1.128 -4.597 1.00 92.12 117 GLU A O 1
ATOM 884 N N . PRO A 1 118 ? 18.483 0.505 -6.762 1.00 86.38 118 PRO A N 1
ATOM 885 C CA . PRO A 1 118 ? 19.228 -0.729 -6.550 1.00 86.38 118 PRO A CA 1
ATOM 886 C C . PRO A 1 118 ? 20.678 -0.402 -6.173 1.00 86.38 118 PRO A C 1
ATOM 888 O O . PRO A 1 118 ? 21.241 0.580 -6.661 1.00 86.38 118 PRO A O 1
ATOM 891 N N . ARG A 1 119 ? 21.251 -1.220 -5.287 1.00 78.06 119 ARG A N 1
ATOM 892 C CA . ARG A 1 119 ? 22.655 -1.119 -4.869 1.00 78.06 119 ARG A CA 1
ATOM 893 C C . ARG A 1 119 ? 23.608 -1.628 -5.939 1.00 78.06 119 ARG A C 1
ATOM 895 O O . ARG A 1 119 ? 23.204 -2.549 -6.683 1.00 78.06 119 ARG A O 1
#

Secondary structure (DSSP, 8-state):
---------TTEEEEEEEE-SSSS--SPPEEEEEETT---EEEPEEEE---SSS--EEEE--EEEE-PPTT----EEEEEE--TTPPPEEEEEEEEEEEESSSEEEEEEEE--EEE---